Protein AF-X1DSS2-F1 (afdb_monomer_lite)

Secondary structure (DSSP, 8-state):
--SHHHHHHHHHHHHHHHTT--SSS---HHHHHHHTHHHHHHHHHT--TTT---HHHHHHHHHHHHHHHHHHHHHHHHHHHHHHHHHHH------HHHHHHHHHHHHH---

InterPro domains:
  IPR003812 Fido domain [PS51459] (1-63)
  IPR036597 Fido-like domain superfamily [G3DSA:1.10.3290.10] (1-85)
  IPR036597 Fido-like domain superfamily [SSF140931] (1-77)
  IPR040198 Fido domain-containing protein [PTHR13504] (2-71)

pLDDT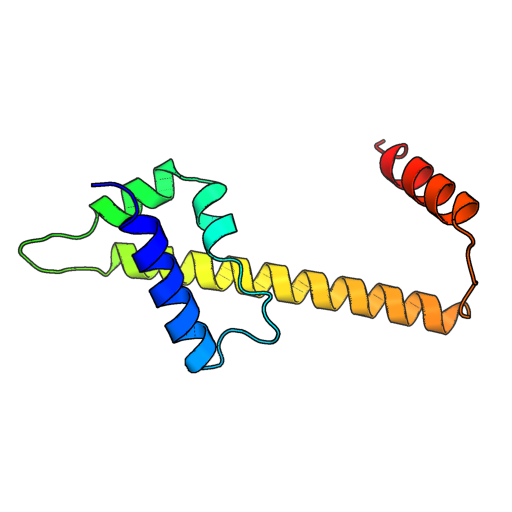: mean 77.94, std 16.07, range [39.72, 97.31]

Structure (mmCIF, N/CA/C/O backbone):
data_AF-X1DSS2-F1
#
_entry.id   AF-X1DSS2-F1
#
loop_
_atom_site.group_PDB
_atom_site.id
_atom_site.type_symbol
_atom_site.label_atom_id
_atom_site.label_alt_id
_atom_site.label_comp_id
_atom_site.label_asym_id
_atom_site.label_entity_id
_atom_site.label_seq_id
_atom_site.pdbx_PDB_ins_code
_atom_site.Cartn_x
_atom_site.Cartn_y
_atom_site.Cartn_z
_atom_site.occupancy
_atom_site.B_iso_or_equiv
_atom_site.auth_seq_id
_atom_site.auth_comp_id
_atom_site.auth_asym_id
_atom_site.auth_atom_id
_atom_site.pdbx_PDB_model_num
ATOM 1 N N . ILE A 1 1 ? 9.283 1.903 20.697 1.00 46.94 1 ILE A N 1
ATOM 2 C CA . ILE A 1 1 ? 8.761 0.725 19.966 1.00 46.94 1 ILE A CA 1
ATOM 3 C C . ILE A 1 1 ? 8.884 1.069 18.494 1.00 46.94 1 ILE A C 1
ATOM 5 O O . ILE A 1 1 ? 8.046 1.792 17.979 1.00 46.94 1 ILE A O 1
ATOM 9 N N . ASP A 1 2 ? 9.996 0.697 17.870 1.00 66.12 2 ASP A N 1
ATOM 10 C CA . ASP A 1 2 ? 10.290 1.065 16.484 1.00 66.12 2 ASP A CA 1
ATOM 11 C C . ASP A 1 2 ? 10.348 -0.207 15.626 1.00 66.12 2 ASP A C 1
ATOM 13 O O . ASP A 1 2 ? 10.913 -1.210 16.052 1.00 66.12 2 ASP A O 1
ATOM 17 N N . GLY A 1 3 ? 9.725 -0.188 14.444 1.00 82.94 3 GLY A N 1
ATOM 18 C CA . GLY A 1 3 ? 9.687 -1.324 13.510 1.00 82.94 3 GLY A CA 1
ATOM 19 C C . GLY A 1 3 ? 8.318 -1.953 13.234 1.00 82.94 3 GLY A 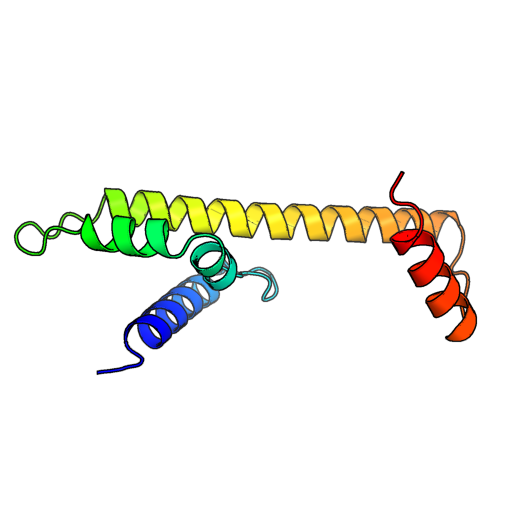C 1
ATOM 20 O O . GLY A 1 3 ? 8.181 -2.595 12.197 1.00 82.94 3 GLY A O 1
ATOM 21 N N . ASN A 1 4 ? 7.287 -1.711 14.052 1.00 89.50 4 ASN A N 1
ATOM 22 C CA . ASN A 1 4 ? 5.957 -2.317 13.853 1.00 89.50 4 ASN A CA 1
ATOM 23 C C . ASN A 1 4 ? 5.384 -2.048 12.454 1.00 89.50 4 ASN A C 1
ATOM 25 O O . ASN A 1 4 ? 4.898 -2.967 11.802 1.00 89.50 4 ASN A O 1
ATOM 29 N N . GLY A 1 5 ? 5.508 -0.811 11.960 1.00 88.31 5 GLY A N 1
ATOM 30 C CA . GLY A 1 5 ? 5.057 -0.456 10.612 1.00 88.31 5 GLY A CA 1
ATOM 31 C C . GLY A 1 5 ? 5.817 -1.203 9.512 1.00 88.31 5 GLY A C 1
ATOM 32 O O . GLY A 1 5 ? 5.202 -1.682 8.567 1.00 88.31 5 GLY A O 1
ATOM 33 N N . ARG A 1 6 ? 7.141 -1.372 9.656 1.00 88.38 6 ARG A N 1
ATOM 34 C CA . ARG A 1 6 ? 7.962 -2.137 8.700 1.00 88.38 6 ARG A CA 1
ATOM 35 C C . ARG A 1 6 ? 7.559 -3.612 8.688 1.00 88.38 6 ARG A C 1
ATOM 37 O O . ARG A 1 6 ? 7.367 -4.176 7.618 1.00 88.38 6 ARG A O 1
ATOM 44 N N . THR A 1 7 ? 7.373 -4.215 9.862 1.00 92.56 7 THR A N 1
ATOM 45 C CA . THR A 1 7 ? 6.946 -5.616 9.984 1.00 92.56 7 THR A CA 1
ATOM 46 C C . THR A 1 7 ? 5.550 -5.833 9.406 1.00 92.56 7 THR A C 1
ATOM 48 O O . THR A 1 7 ? 5.345 -6.788 8.662 1.00 92.56 7 THR A O 1
ATOM 51 N N . ALA A 1 8 ? 4.600 -4.940 9.698 1.00 90.94 8 ALA A N 1
ATOM 52 C CA . ALA A 1 8 ? 3.238 -5.033 9.178 1.00 90.94 8 ALA A CA 1
ATOM 53 C C . ALA A 1 8 ? 3.206 -4.957 7.644 1.00 90.94 8 ALA A C 1
ATOM 55 O O . ALA A 1 8 ? 2.552 -5.776 7.001 1.00 90.94 8 ALA A O 1
ATOM 56 N N . ARG A 1 9 ? 3.964 -4.028 7.049 1.00 89.31 9 ARG A N 1
ATOM 57 C CA . ARG A 1 9 ? 4.055 -3.898 5.588 1.00 89.31 9 ARG A CA 1
ATOM 58 C C . ARG A 1 9 ? 4.747 -5.092 4.941 1.00 89.31 9 ARG A C 1
ATOM 60 O O . ARG A 1 9 ? 4.219 -5.636 3.978 1.00 89.31 9 ARG A O 1
ATOM 67 N N . ALA A 1 10 ? 5.852 -5.567 5.516 1.00 89.50 10 ALA A N 1
ATOM 68 C CA . ALA A 1 10 ? 6.524 -6.774 5.039 1.00 89.50 10 ALA A CA 1
ATOM 69 C C . ALA A 1 10 ? 5.595 -8.001 5.070 1.00 89.50 10 ALA A C 1
ATOM 71 O O . ALA A 1 10 ? 5.569 -8.783 4.120 1.00 89.50 10 ALA A O 1
ATOM 72 N N . LEU A 1 11 ? 4.792 -8.149 6.130 1.00 91.94 11 LEU A N 1
ATOM 73 C CA . LEU A 1 11 ? 3.804 -9.220 6.243 1.00 91.94 11 LEU A CA 1
ATOM 74 C C . LEU A 1 11 ? 2.690 -9.090 5.194 1.00 91.94 11 LEU A C 1
ATOM 76 O O . LEU A 1 11 ? 2.346 -10.082 4.554 1.00 91.94 11 LEU A O 1
ATOM 80 N N . ALA A 1 12 ? 2.153 -7.886 4.984 1.00 89.81 12 ALA A N 1
ATOM 81 C CA . ALA A 1 12 ? 1.136 -7.638 3.962 1.00 89.81 12 ALA A CA 1
ATOM 82 C C . ALA A 1 12 ? 1.659 -7.985 2.557 1.00 89.81 12 ALA A C 1
ATOM 84 O O . ALA A 1 12 ? 1.009 -8.726 1.817 1.00 89.81 12 ALA A O 1
ATOM 85 N N . THR A 1 13 ? 2.872 -7.535 2.227 1.00 86.56 13 THR A N 1
ATOM 86 C CA . THR A 1 13 ? 3.555 -7.866 0.970 1.00 86.56 13 THR A CA 1
ATOM 87 C C . THR A 1 13 ? 3.762 -9.373 0.818 1.00 86.56 13 THR A C 1
ATOM 89 O O . THR A 1 13 ? 3.474 -9.925 -0.243 1.00 86.56 13 THR A O 1
ATOM 92 N N . LEU A 1 14 ? 4.189 -10.070 1.877 1.00 88.62 14 LEU A N 1
ATOM 93 C CA . LEU A 1 14 ? 4.348 -11.525 1.852 1.00 88.62 14 LEU A CA 1
ATOM 94 C C . LEU A 1 14 ? 3.020 -12.245 1.578 1.00 88.62 14 LEU A C 1
ATOM 96 O O . LEU A 1 14 ? 2.985 -13.177 0.778 1.00 88.62 14 LEU A O 1
ATOM 100 N N . ILE A 1 15 ? 1.924 -11.821 2.210 1.00 90.69 15 ILE A N 1
ATOM 101 C CA . ILE A 1 15 ? 0.598 -12.412 1.983 1.00 90.69 15 ILE A CA 1
ATOM 102 C C . ILE A 1 15 ? 0.172 -12.221 0.525 1.00 90.69 15 ILE A C 1
ATOM 104 O O . ILE A 1 15 ? -0.257 -13.182 -0.111 1.00 90.69 15 ILE A O 1
ATOM 108 N N . LEU A 1 16 ? 0.329 -11.017 -0.027 1.00 86.31 16 LEU A N 1
ATOM 109 C CA . LEU A 1 16 ? -0.003 -10.734 -1.425 1.00 86.31 16 LEU A CA 1
ATOM 110 C C . LEU A 1 16 ? 0.848 -11.558 -2.398 1.00 86.31 16 LEU A C 1
ATOM 112 O O . LEU A 1 16 ? 0.311 -12.141 -3.344 1.00 86.31 16 LEU A O 1
ATOM 116 N N . TYR A 1 17 ? 2.145 -11.691 -2.119 1.00 84.25 17 TYR A N 1
ATOM 117 C CA . TYR A 1 17 ? 3.044 -12.567 -2.865 1.00 84.25 17 TYR A CA 1
ATOM 118 C C . TYR A 1 17 ? 2.555 -14.022 -2.857 1.00 84.25 17 TYR A C 1
ATOM 120 O O . TYR A 1 17 ? 2.381 -14.627 -3.915 1.00 84.25 17 TYR A O 1
ATOM 128 N N . LEU A 1 18 ? 2.252 -14.572 -1.676 1.00 88.00 18 LEU A N 1
ATOM 129 C CA . LEU A 1 18 ? 1.762 -15.948 -1.526 1.00 88.00 18 LEU A CA 1
ATOM 130 C C . LEU A 1 18 ? 0.402 -16.179 -2.204 1.00 88.00 18 LEU A C 1
ATOM 132 O O . LEU A 1 18 ? 0.075 -17.311 -2.556 1.00 88.00 18 LEU A O 1
ATOM 136 N N . LYS A 1 19 ? -0.392 -15.121 -2.395 1.00 88.31 19 LYS A N 1
ATOM 137 C CA . LYS A 1 19 ? -1.677 -15.156 -3.106 1.00 88.31 19 LYS A CA 1
ATOM 138 C C . LYS A 1 19 ? -1.554 -14.912 -4.615 1.00 88.31 19 LYS A C 1
ATOM 140 O O . LYS A 1 19 ? -2.570 -14.929 -5.300 1.00 88.31 19 LYS A O 1
ATOM 145 N N . GLY A 1 20 ? -0.341 -14.720 -5.137 1.00 81.44 20 GLY A N 1
ATOM 146 C CA . GLY A 1 20 ? -0.087 -14.548 -6.570 1.00 81.44 20 GLY A CA 1
ATOM 147 C C . GLY A 1 20 ? -0.336 -13.135 -7.103 1.00 81.44 20 GLY A C 1
ATOM 148 O O . GLY A 1 20 ? -0.362 -12.953 -8.317 1.00 81.44 20 GLY A O 1
ATOM 149 N N . PHE A 1 21 ? -0.494 -12.136 -6.227 1.00 76.12 21 PHE A N 1
ATOM 150 C CA . PHE A 1 21 ? -0.655 -10.732 -6.631 1.00 76.12 21 PHE A CA 1
ATOM 151 C C . PHE A 1 21 ? 0.665 -10.090 -7.083 1.00 76.12 21 PHE A C 1
ATOM 153 O O . PHE A 1 21 ? 0.653 -9.056 -7.742 1.00 76.12 21 PHE A O 1
ATOM 160 N N . ASP A 1 22 ? 1.803 -10.708 -6.767 1.00 66.31 22 ASP A N 1
ATOM 161 C CA . ASP A 1 22 ? 3.120 -10.231 -7.177 1.00 66.31 22 ASP A CA 1
ATOM 162 C C . ASP A 1 22 ? 3.658 -11.037 -8.370 1.00 66.31 22 ASP A C 1
ATOM 164 O O . ASP A 1 22 ? 4.398 -12.019 -8.237 1.00 66.31 22 ASP A O 1
ATOM 168 N N . THR A 1 23 ? 3.291 -10.616 -9.580 1.00 55.69 23 THR A N 1
ATOM 169 C CA . THR A 1 23 ? 3.929 -11.116 -10.798 1.00 55.69 23 THR A CA 1
ATOM 170 C C . THR A 1 23 ? 5.346 -10.548 -10.903 1.00 55.69 23 THR A C 1
ATOM 172 O O . THR A 1 23 ? 5.543 -9.445 -11.404 1.00 55.69 23 THR A O 1
ATOM 175 N N . LYS A 1 24 ? 6.342 -11.353 -10.511 1.00 56.81 24 LYS A N 1
ATOM 176 C CA . LYS A 1 24 ? 7.790 -11.127 -10.721 1.00 56.81 24 LYS A CA 1
ATOM 177 C C . LYS A 1 24 ? 8.496 -10.106 -9.805 1.00 56.81 24 LYS A C 1
ATOM 179 O O . LYS A 1 24 ? 9.555 -9.622 -10.196 1.00 56.81 24 LYS A O 1
ATOM 184 N N . ARG A 1 25 ? 8.020 -9.872 -8.576 1.00 61.50 25 ARG A N 1
ATOM 185 C CA . ARG A 1 25 ? 8.682 -9.012 -7.564 1.00 61.50 25 ARG A CA 1
ATOM 186 C C . ARG A 1 25 ? 8.693 -7.525 -7.892 1.00 61.50 25 ARG A C 1
ATOM 188 O O . ARG A 1 25 ? 9.592 -6.806 -7.467 1.00 61.50 25 ARG A O 1
ATOM 195 N N . PHE A 1 26 ? 7.706 -7.068 -8.651 1.00 63.88 26 PHE A N 1
ATOM 196 C CA . PHE A 1 26 ? 7.565 -5.649 -8.980 1.00 63.88 26 PHE A CA 1
ATOM 197 C C . PHE A 1 26 ? 6.576 -4.926 -8.056 1.00 63.88 26 PHE A C 1
ATOM 199 O O . PHE A 1 26 ? 6.329 -3.735 -8.217 1.00 63.88 26 PHE A O 1
ATOM 206 N N . PHE A 1 27 ? 6.001 -5.632 -7.083 1.00 67.19 27 PHE A N 1
ATOM 207 C CA . PHE A 1 27 ? 5.046 -5.061 -6.148 1.00 67.19 27 PHE A CA 1
ATOM 208 C C . PHE A 1 27 ? 5.729 -4.122 -5.135 1.00 67.19 27 PHE A C 1
ATOM 210 O O . PHE A 1 27 ? 6.363 -4.573 -4.182 1.00 67.19 27 PHE A O 1
ATOM 217 N N . ALA A 1 28 ? 5.597 -2.809 -5.349 1.00 71.81 28 ALA A N 1
ATOM 218 C CA . ALA A 1 28 ? 6.281 -1.761 -4.587 1.00 71.81 28 ALA A CA 1
ATOM 219 C C . ALA A 1 28 ? 5.307 -0.880 -3.782 1.00 71.81 28 ALA A C 1
ATOM 221 O O . ALA A 1 28 ? 5.246 0.337 -3.940 1.00 71.81 28 ALA A O 1
ATOM 222 N N . LEU A 1 29 ? 4.525 -1.501 -2.898 1.00 82.69 29 LEU A N 1
ATOM 223 C CA . LEU A 1 29 ? 3.547 -0.785 -2.069 1.00 82.69 29 LEU A CA 1
ATOM 224 C C . LEU A 1 29 ? 4.211 0.188 -1.075 1.00 82.69 29 LEU A C 1
ATOM 226 O O . LEU A 1 29 ? 3.642 1.217 -0.726 1.00 82.69 29 LEU A O 1
ATOM 230 N N . ASP A 1 30 ? 5.434 -0.126 -0.638 1.00 85.44 30 ASP A N 1
ATOM 231 C CA . ASP A 1 30 ? 6.233 0.762 0.213 1.00 85.44 30 ASP A CA 1
ATOM 232 C C . ASP A 1 30 ? 6.595 2.081 -0.486 1.00 85.44 30 ASP A C 1
ATOM 234 O O . ASP A 1 30 ? 6.682 3.108 0.187 1.00 85.44 30 ASP A O 1
ATOM 238 N N . ASP A 1 31 ? 6.777 2.078 -1.810 1.00 84.31 31 ASP A N 1
ATOM 239 C CA . ASP A 1 31 ? 7.070 3.301 -2.564 1.00 84.31 31 ASP A CA 1
ATOM 240 C C . ASP A 1 31 ? 5.847 4.223 -2.565 1.00 84.31 31 ASP A C 1
ATOM 242 O O . ASP A 1 31 ? 5.973 5.395 -2.217 1.00 84.31 31 ASP A O 1
ATOM 246 N N . TYR A 1 32 ? 4.651 3.666 -2.790 1.00 88.69 32 TYR A N 1
ATOM 247 C CA . TYR A 1 32 ? 3.385 4.404 -2.695 1.00 88.69 32 TYR A CA 1
ATOM 248 C C . TYR A 1 32 ? 3.194 5.069 -1.320 1.00 88.69 32 TYR A C 1
ATOM 250 O O . TYR A 1 32 ? 2.827 6.238 -1.229 1.00 88.69 32 TYR A O 1
ATOM 258 N N . TYR A 1 33 ? 3.505 4.367 -0.226 1.00 89.12 33 TYR A N 1
ATOM 259 C CA . TYR A 1 33 ? 3.420 4.955 1.118 1.00 89.12 33 TYR A CA 1
ATOM 260 C C . TYR A 1 33 ? 4.487 6.018 1.397 1.00 89.12 33 TYR A C 1
ATOM 262 O O . TYR A 1 33 ? 4.299 6.875 2.260 1.00 89.12 33 TYR A O 1
ATOM 270 N N . ASN A 1 34 ? 5.641 5.933 0.734 1.00 88.75 34 ASN A N 1
ATOM 271 C CA . ASN A 1 34 ? 6.722 6.897 0.908 1.00 88.75 34 ASN A CA 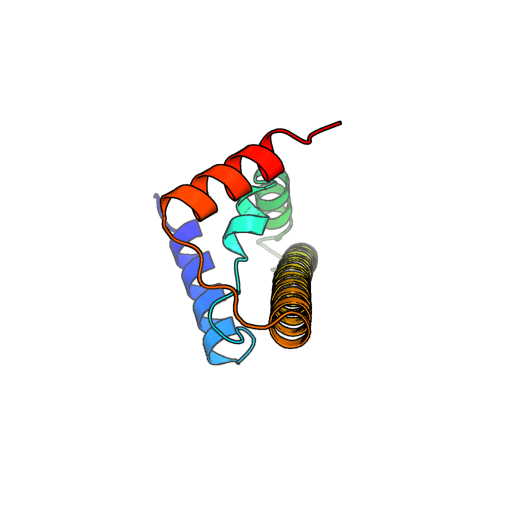1
ATOM 272 C C . ASN A 1 34 ? 6.502 8.183 0.108 1.00 88.75 34 ASN A C 1
ATOM 274 O O . ASN A 1 34 ? 7.001 9.219 0.547 1.00 88.75 34 ASN A O 1
ATOM 278 N N . GLU A 1 35 ? 5.779 8.125 -1.013 1.00 89.69 35 GLU A N 1
ATOM 279 C CA . GLU A 1 35 ? 5.422 9.303 -1.814 1.00 89.69 35 GLU A CA 1
ATOM 280 C C . GLU A 1 35 ? 4.563 10.296 -1.021 1.00 89.69 35 GLU A C 1
ATOM 282 O O . GLU A 1 35 ? 4.806 11.500 -1.090 1.00 89.69 35 GLU A O 1
ATOM 287 N N . ASP A 1 36 ? 3.622 9.797 -0.213 1.00 90.75 36 ASP A N 1
ATOM 288 C CA . ASP A 1 36 ? 2.787 10.618 0.668 1.00 90.75 36 ASP A CA 1
ATOM 289 C C . ASP A 1 36 ? 2.589 9.950 2.038 1.00 90.75 36 ASP A C 1
ATOM 291 O O . ASP A 1 36 ? 1.621 9.225 2.307 1.00 90.75 36 ASP A O 1
ATOM 295 N N . ARG A 1 37 ? 3.548 10.209 2.934 1.00 91.88 37 ARG A N 1
ATOM 296 C CA . ARG A 1 37 ? 3.525 9.674 4.301 1.00 91.88 37 ARG A CA 1
ATOM 297 C C . ARG A 1 37 ? 2.387 10.242 5.138 1.00 91.88 37 ARG A C 1
ATOM 299 O O . ARG A 1 37 ? 1.869 9.525 5.993 1.00 91.88 37 ARG A O 1
ATOM 306 N N . ASP A 1 38 ? 2.011 11.495 4.915 1.00 94.94 38 ASP A N 1
ATOM 307 C CA . ASP A 1 38 ? 0.966 12.147 5.701 1.00 94.94 38 ASP A CA 1
ATOM 308 C C . ASP A 1 38 ? -0.389 11.515 5.385 1.00 94.94 38 ASP A C 1
ATOM 310 O O . ASP A 1 38 ? -1.119 11.133 6.302 1.00 94.94 38 ASP A O 1
ATOM 314 N N . ARG A 1 39 ? -0.677 11.275 4.099 1.00 95.44 39 ARG A N 1
ATOM 315 C CA . ARG A 1 39 ? -1.870 10.541 3.664 1.00 95.44 39 ARG A CA 1
ATOM 316 C C . ARG A 1 39 ? -1.886 9.105 4.181 1.00 95.44 39 ARG A C 1
ATOM 318 O O . ARG A 1 39 ? -2.935 8.640 4.623 1.00 95.44 39 ARG A O 1
ATOM 325 N N . TYR A 1 40 ? -0.742 8.419 4.191 1.00 93.50 40 TYR A N 1
ATOM 326 C CA . TYR A 1 40 ? -0.622 7.081 4.780 1.00 93.50 40 TYR A CA 1
ATOM 327 C C . TYR A 1 40 ? -0.999 7.063 6.271 1.00 93.50 40 TYR A C 1
ATOM 329 O O . TYR A 1 40 ? -1.796 6.226 6.705 1.00 93.50 40 TYR A O 1
ATOM 337 N N . TYR A 1 41 ? -0.456 7.987 7.070 1.00 93.00 41 TYR A N 1
ATOM 338 C CA . TYR A 1 41 ? -0.777 8.056 8.497 1.00 93.00 41 TYR A CA 1
ATOM 339 C C . TYR A 1 41 ? -2.215 8.511 8.748 1.00 93.00 41 TYR A C 1
ATOM 341 O O . TYR A 1 41 ? -2.859 7.968 9.646 1.00 93.00 41 TYR A O 1
ATOM 349 N N . ALA A 1 42 ? -2.736 9.438 7.942 1.00 95.62 42 ALA A N 1
ATOM 350 C CA . ALA A 1 42 ? -4.136 9.839 8.000 1.00 95.62 42 ALA A CA 1
ATOM 351 C C . ALA A 1 42 ? -5.060 8.641 7.736 1.00 95.62 42 ALA A C 1
ATOM 353 O O . ALA A 1 42 ? -5.970 8.398 8.523 1.00 95.62 42 ALA A O 1
ATOM 354 N N . ALA A 1 43 ?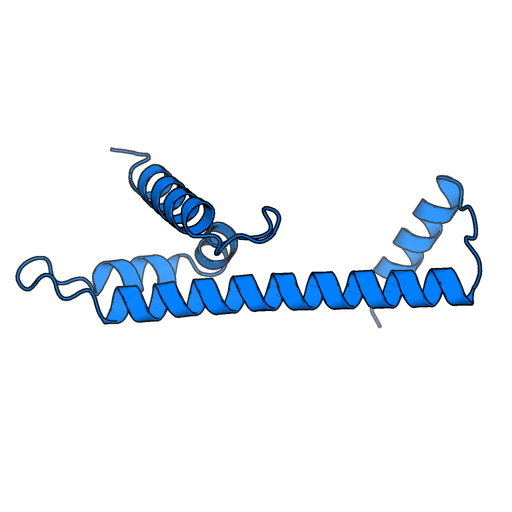 -4.775 7.835 6.707 1.00 95.19 43 ALA A N 1
ATOM 355 C CA . ALA A 1 43 ? -5.528 6.622 6.399 1.00 95.19 43 ALA A CA 1
ATOM 356 C C . ALA A 1 43 ? -5.478 5.599 7.546 1.00 95.19 43 ALA A C 1
ATOM 358 O O . ALA A 1 43 ? -6.505 5.031 7.904 1.00 95.19 43 ALA A O 1
ATOM 359 N N . LEU A 1 44 ? -4.322 5.388 8.183 1.00 92.62 44 LEU A N 1
ATOM 360 C CA . LEU A 1 44 ? -4.225 4.510 9.359 1.00 92.62 44 LEU A CA 1
ATOM 361 C C . LEU A 1 44 ? -5.068 5.001 10.544 1.00 92.62 44 LEU A C 1
ATOM 363 O O . LEU A 1 44 ? -5.621 4.189 11.283 1.00 92.62 44 LEU A O 1
ATOM 367 N N . GLN A 1 45 ? -5.165 6.318 10.732 1.00 94.31 45 GLN A N 1
ATOM 368 C CA . GLN A 1 45 ? -5.950 6.925 11.809 1.00 94.31 45 GLN A CA 1
ATOM 369 C C . GLN A 1 45 ? -7.464 6.849 11.576 1.00 94.31 45 GLN A C 1
ATOM 371 O O . GLN A 1 45 ? -8.220 7.077 12.517 1.00 94.31 45 GLN A O 1
ATOM 376 N N . THR A 1 46 ? -7.911 6.490 10.368 1.00 95.62 46 THR A N 1
ATOM 377 C CA . THR A 1 46 ? -9.338 6.258 10.083 1.00 95.62 46 THR A CA 1
ATOM 378 C C . THR A 1 46 ? -9.890 5.004 10.761 1.00 95.62 46 THR A C 1
ATOM 380 O O . THR A 1 46 ? -11.103 4.882 10.910 1.00 95.62 46 THR A O 1
ATOM 383 N N . VAL A 1 47 ? -9.021 4.079 11.188 1.00 94.31 47 VAL A N 1
ATOM 384 C CA . VAL A 1 47 ? -9.442 2.827 11.824 1.00 94.31 47 VAL A CA 1
ATOM 385 C C . VAL A 1 47 ? -9.952 3.098 13.236 1.00 94.31 47 VAL A C 1
ATOM 387 O O . VAL A 1 47 ? -9.182 3.416 14.148 1.00 94.31 47 VAL A O 1
ATOM 390 N N . ASP A 1 48 ? -11.251 2.904 13.439 1.00 90.62 48 ASP A N 1
ATOM 391 C CA . ASP A 1 48 ? -11.864 2.996 14.758 1.00 90.62 48 ASP A CA 1
ATOM 392 C C . ASP A 1 48 ? -11.551 1.732 15.573 1.00 90.62 48 ASP A C 1
ATOM 394 O O . ASP A 1 48 ? -11.967 0.623 15.250 1.00 90.62 48 ASP A O 1
ATOM 398 N N . GLN A 1 49 ? -10.822 1.900 16.675 1.00 89.31 49 GLN A N 1
ATOM 399 C CA . GLN A 1 49 ? -10.398 0.800 17.548 1.00 89.31 49 GLN A CA 1
ATOM 400 C C . GLN A 1 49 ? -11.550 0.149 18.335 1.00 89.31 49 GLN A C 1
ATOM 402 O O . GLN A 1 49 ? -11.373 -0.940 18.876 1.00 89.31 49 GLN A O 1
ATOM 407 N N . LYS A 1 50 ? -12.715 0.801 18.444 1.00 93.12 50 LYS A N 1
ATOM 408 C CA . LYS A 1 50 ? -13.889 0.265 19.152 1.00 93.12 50 LYS A CA 1
ATOM 409 C C . LYS A 1 50 ? -14.791 -0.538 18.228 1.00 93.12 50 LYS A C 1
ATOM 411 O O . LYS A 1 50 ? -15.275 -1.594 18.624 1.00 93.12 50 LYS A O 1
ATOM 416 N N . THR A 1 51 ? -15.045 -0.017 17.031 1.00 93.69 51 THR A N 1
ATOM 417 C CA . THR A 1 51 ? -15.917 -0.668 16.041 1.00 93.69 51 THR A CA 1
ATOM 418 C C . THR A 1 51 ? -15.150 -1.615 15.122 1.00 93.69 51 THR A C 1
ATOM 420 O O . THR A 1 51 ? -15.759 -2.504 14.534 1.00 93.69 51 THR A O 1
ATOM 423 N N . LEU A 1 52 ? -13.821 -1.464 15.046 1.00 92.56 52 LEU A N 1
ATOM 424 C CA . LEU A 1 52 ? -12.928 -2.163 14.119 1.00 92.56 52 LEU A CA 1
ATOM 425 C C . LEU A 1 52 ? -13.294 -1.932 12.648 1.00 92.56 52 LEU A C 1
ATOM 427 O O . LEU A 1 52 ? -12.973 -2.754 11.787 1.00 92.56 52 LEU A O 1
ATOM 431 N N . ASP A 1 53 ? -13.948 -0.806 12.353 1.00 95.00 53 ASP A N 1
ATOM 432 C CA . ASP A 1 53 ? -14.188 -0.398 10.978 1.00 95.00 53 ASP A CA 1
ATOM 433 C C . ASP A 1 53 ? -12.852 -0.039 10.317 1.00 95.00 53 ASP A C 1
ATOM 435 O O . ASP A 1 53 ? -12.111 0.836 10.767 1.00 95.00 53 ASP A O 1
ATOM 439 N N . THR A 1 54 ? -12.534 -0.769 9.252 1.00 95.75 54 THR A N 1
ATOM 440 C CA . THR A 1 54 ? -11.301 -0.628 8.471 1.00 95.75 54 THR A CA 1
ATOM 441 C C . THR A 1 54 ? -11.587 -0.206 7.036 1.00 95.75 54 THR A C 1
ATOM 443 O O . THR A 1 54 ? -10.675 -0.220 6.215 1.00 95.75 54 THR A O 1
ATOM 446 N N . THR A 1 55 ? -12.826 0.179 6.716 1.00 96.25 55 THR A N 1
ATOM 447 C CA . THR A 1 55 ? -13.276 0.448 5.343 1.00 96.25 55 THR A CA 1
ATOM 448 C C . THR A 1 55 ? -12.392 1.485 4.655 1.00 96.25 55 THR A C 1
ATOM 450 O O . THR A 1 55 ? -11.804 1.192 3.619 1.00 96.25 55 THR A O 1
ATOM 453 N N . GLN A 1 56 ? -12.198 2.651 5.275 1.00 96.69 56 GLN A N 1
ATOM 454 C CA . GLN A 1 56 ? -11.385 3.733 4.702 1.00 96.69 56 GLN A CA 1
ATOM 455 C C . GLN A 1 56 ? -9.905 3.347 4.567 1.00 96.69 56 GLN A C 1
ATOM 457 O O . GLN A 1 56 ? -9.250 3.669 3.574 1.00 96.69 56 GLN A O 1
ATOM 462 N N . TRP A 1 57 ? -9.375 2.601 5.540 1.00 95.75 57 TRP A N 1
ATOM 463 C CA . TRP A 1 57 ? -8.028 2.043 5.450 1.00 95.75 57 TRP A CA 1
ATOM 464 C C . TRP A 1 57 ? -7.893 1.073 4.268 1.00 95.75 57 TRP A C 1
ATOM 466 O O . TRP A 1 57 ? -6.914 1.140 3.525 1.00 95.75 57 TRP A O 1
ATOM 476 N N . LEU A 1 58 ? -8.871 0.186 4.070 1.00 95.75 58 LEU A N 1
ATOM 477 C CA . LEU A 1 58 ? -8.874 -0.781 2.974 1.00 95.75 58 LEU A CA 1
ATOM 478 C C . LEU A 1 58 ? -9.054 -0.111 1.610 1.00 95.75 58 LEU A C 1
ATOM 480 O O . LEU A 1 58 ? -8.424 -0.546 0.651 1.00 95.75 58 LEU A O 1
ATOM 484 N N . GLU A 1 59 ? -9.853 0.950 1.513 1.00 97.31 59 GLU A N 1
ATOM 485 C CA . GLU A 1 59 ? -9.969 1.762 0.296 1.00 97.31 59 GLU A CA 1
ATOM 486 C C . GLU A 1 59 ? -8.613 2.364 -0.088 1.00 97.31 59 GLU A C 1
ATOM 488 O O . GLU A 1 59 ? -8.139 2.151 -1.206 1.00 97.31 59 GLU A O 1
ATOM 493 N N . TYR 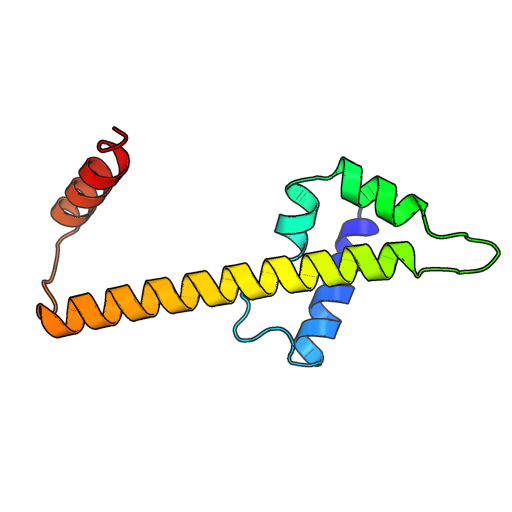A 1 60 ? -7.939 3.022 0.862 1.00 95.88 60 TYR A N 1
ATOM 494 C CA . TYR A 1 60 ? -6.598 3.575 0.652 1.00 95.88 60 TYR A CA 1
ATOM 495 C C . TYR A 1 60 ? -5.565 2.494 0.292 1.00 95.88 60 TYR A C 1
ATOM 497 O O . TYR A 1 60 ? -4.740 2.677 -0.606 1.00 95.88 60 TYR A O 1
ATOM 505 N N . PHE A 1 61 ? -5.610 1.345 0.971 1.00 93.38 61 PHE A N 1
ATOM 506 C CA . PHE A 1 61 ? -4.727 0.216 0.689 1.00 93.38 61 PHE A CA 1
ATOM 507 C C . PHE A 1 61 ? -4.932 -0.320 -0.734 1.00 93.38 61 PHE A C 1
ATOM 509 O O . PHE A 1 61 ? -3.964 -0.517 -1.468 1.00 93.38 61 PHE A O 1
ATOM 516 N N . CYS A 1 62 ? -6.185 -0.533 -1.143 1.00 93.06 62 CYS A N 1
ATOM 517 C CA . CYS A 1 62 ? -6.535 -1.017 -2.477 1.00 93.06 62 CYS A CA 1
ATOM 518 C C . CYS A 1 62 ? -6.160 -0.018 -3.578 1.00 93.06 62 CYS A C 1
ATOM 520 O O . CYS A 1 62 ? -5.732 -0.439 -4.653 1.00 93.06 62 CYS A O 1
ATOM 522 N N . GLU A 1 63 ? -6.263 1.287 -3.317 1.00 94.12 63 GLU A N 1
ATOM 523 C CA . GLU A 1 63 ? -5.748 2.322 -4.217 1.00 94.12 63 GLU A CA 1
ATOM 524 C C . GLU A 1 63 ? -4.236 2.178 -4.412 1.00 94.12 63 GLU A C 1
ATOM 526 O O . GLU A 1 63 ? -3.773 2.108 -5.550 1.00 94.12 63 GLU A O 1
ATOM 531 N N . GLY A 1 64 ? -3.475 2.037 -3.321 1.00 90.81 64 GLY A N 1
ATOM 532 C CA . GLY A 1 64 ? -2.032 1.804 -3.392 1.00 90.81 64 GLY A CA 1
ATOM 533 C C . GLY A 1 64 ? -1.680 0.560 -4.204 1.00 90.81 64 GLY A C 1
ATOM 534 O O . GLY A 1 64 ? -0.815 0.609 -5.077 1.00 90.81 64 GLY A O 1
ATOM 535 N N . VAL A 1 65 ? -2.408 -0.542 -3.989 1.00 88.06 65 VAL A N 1
ATOM 536 C CA . VAL A 1 65 ? -2.254 -1.780 -4.773 1.00 88.06 65 VAL A CA 1
ATOM 537 C C . VAL A 1 65 ? -2.483 -1.505 -6.262 1.00 88.06 65 VAL A C 1
ATOM 539 O O . VAL A 1 65 ? -1.676 -1.925 -7.093 1.00 88.06 65 VAL A O 1
ATOM 542 N N . ALA A 1 66 ? -3.557 -0.793 -6.611 1.00 89.50 66 ALA A N 1
ATOM 543 C CA . ALA A 1 66 ? -3.902 -0.485 -7.995 1.00 89.50 66 ALA A CA 1
ATOM 544 C C . ALA A 1 66 ? -2.857 0.418 -8.670 1.00 89.50 66 ALA A C 1
ATOM 546 O O . ALA A 1 66 ? -2.459 0.152 -9.806 1.00 89.50 66 ALA A O 1
ATOM 547 N N . VAL A 1 67 ? -2.377 1.453 -7.973 1.00 89.44 67 VAL A N 1
ATOM 548 C CA . VAL A 1 67 ? -1.317 2.349 -8.461 1.00 89.44 67 VAL A CA 1
ATOM 549 C C . VAL A 1 67 ? -0.031 1.567 -8.709 1.00 89.44 67 VAL A C 1
ATOM 551 O O . VAL A 1 67 ? 0.520 1.634 -9.811 1.00 89.44 67 VAL A O 1
ATOM 554 N N . SER A 1 68 ? 0.409 0.758 -7.739 1.00 84.38 68 SER A N 1
ATOM 555 C CA . SER A 1 68 ? 1.596 -0.083 -7.902 1.00 84.38 68 SER A CA 1
ATOM 556 C C . SER A 1 68 ? 1.444 -1.032 -9.092 1.00 84.38 68 SER A C 1
ATOM 558 O O . SER A 1 68 ? 2.339 -1.106 -9.928 1.00 84.38 68 SER A O 1
ATOM 560 N N . MET A 1 69 ? 0.304 -1.714 -9.240 1.00 82.56 69 MET A N 1
ATOM 561 C CA . MET A 1 69 ? 0.074 -2.628 -10.367 1.00 82.56 69 MET A CA 1
ATOM 562 C C . MET A 1 69 ? 0.089 -1.929 -11.730 1.00 82.56 69 MET A C 1
ATOM 564 O O . MET A 1 69 ? 0.643 -2.474 -12.688 1.00 82.56 69 MET A O 1
ATOM 568 N N . ASN A 1 70 ? -0.487 -0.729 -11.830 1.00 85.88 70 ASN A N 1
ATOM 569 C CA . ASN A 1 70 ? -0.467 0.045 -13.070 1.00 85.88 70 ASN A CA 1
ATOM 570 C C . ASN A 1 70 ? 0.951 0.504 -13.430 1.00 85.88 70 ASN A C 1
ATOM 572 O O . ASN A 1 70 ? 1.362 0.325 -14.571 1.00 85.88 70 ASN A O 1
ATOM 576 N N . SER A 1 71 ? 1.735 0.971 -12.455 1.00 82.69 71 SER A N 1
ATOM 577 C CA . SER A 1 71 ? 3.142 1.339 -12.671 1.00 82.69 71 SER A CA 1
ATOM 578 C C . SER A 1 71 ? 3.968 0.163 -13.216 1.00 82.69 71 SER A C 1
ATOM 580 O O . SER A 1 71 ? 4.703 0.293 -14.197 1.00 82.69 71 SER A O 1
ATOM 582 N N . VAL A 1 72 ? 3.775 -1.036 -12.655 1.00 80.81 72 VAL A N 1
ATOM 583 C CA . VAL A 1 72 ? 4.424 -2.261 -13.152 1.00 80.81 72 VAL A CA 1
ATOM 584 C C . VAL A 1 72 ? 3.992 -2.598 -14.576 1.00 80.81 72 VAL A C 1
ATOM 586 O O . VAL A 1 72 ? 4.824 -2.952 -15.415 1.00 80.81 72 VAL A O 1
ATOM 589 N N . LYS A 1 73 ? 2.692 -2.504 -14.864 1.00 82.56 73 LYS A N 1
ATOM 590 C CA . LYS A 1 73 ? 2.154 -2.742 -16.205 1.00 82.56 73 LYS A CA 1
ATOM 591 C C . LYS A 1 73 ? 2.782 -1.787 -17.221 1.00 82.56 73 LYS A C 1
ATOM 593 O O . LYS A 1 73 ? 3.228 -2.250 -18.272 1.00 82.56 73 LYS A O 1
ATOM 598 N N . ASP A 1 74 ? 2.841 -0.499 -16.909 1.00 84.88 74 ASP A N 1
ATOM 599 C CA . ASP A 1 74 ? 3.375 0.525 -17.806 1.00 84.88 74 ASP A CA 1
ATOM 600 C C . ASP A 1 74 ? 4.874 0.309 -18.053 1.00 84.88 74 ASP A C 1
ATOM 602 O O . ASP A 1 74 ? 5.302 0.265 -19.207 1.00 84.88 74 ASP A O 1
ATOM 606 N N . MET A 1 75 ? 5.648 -0.008 -17.008 1.00 80.44 75 MET A N 1
ATOM 607 C CA . MET A 1 75 ? 7.060 -0.393 -17.134 1.00 80.44 75 MET A CA 1
ATOM 608 C C . MET A 1 75 ? 7.258 -1.609 -18.058 1.00 80.44 75 MET A C 1
ATOM 610 O O . MET A 1 75 ? 8.159 -1.628 -18.900 1.00 80.44 75 MET A O 1
ATOM 614 N N . ILE A 1 76 ? 6.419 -2.645 -17.934 1.00 79.12 76 ILE A N 1
ATOM 615 C CA . ILE A 1 76 ? 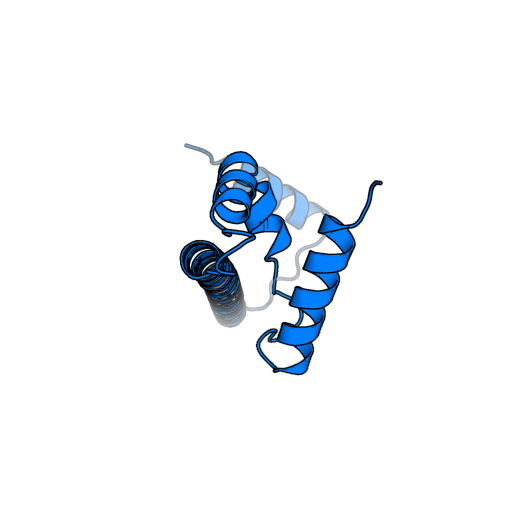6.489 -3.835 -18.799 1.00 79.12 76 ILE A CA 1
ATOM 616 C C . ILE A 1 76 ? 6.163 -3.479 -20.254 1.00 79.12 76 ILE A C 1
ATOM 618 O O . ILE A 1 76 ? 6.810 -4.000 -21.173 1.00 79.12 76 ILE A O 1
ATOM 622 N N . LEU A 1 77 ? 5.164 -2.624 -20.479 1.00 79.50 77 LEU A N 1
ATOM 623 C CA . LEU A 1 77 ? 4.778 -2.170 -21.813 1.00 79.50 77 LEU A CA 1
ATOM 624 C C . LEU A 1 77 ? 5.902 -1.361 -22.466 1.00 79.50 77 LEU A C 1
ATOM 626 O O . LEU A 1 77 ? 6.265 -1.662 -23.606 1.00 79.50 77 LEU A O 1
ATOM 630 N N . GLU A 1 78 ? 6.509 -0.423 -21.741 1.00 77.06 78 GLU A N 1
ATOM 631 C CA . GLU A 1 78 ? 7.663 0.352 -22.209 1.00 77.06 78 GLU A CA 1
ATOM 632 C C . GLU A 1 78 ? 8.842 -0.552 -22.582 1.00 77.06 78 GLU A C 1
ATOM 634 O O . GLU A 1 78 ? 9.338 -0.489 -23.707 1.00 77.06 78 GLU A O 1
ATOM 639 N N . LEU A 1 79 ? 9.236 -1.479 -21.699 1.00 73.69 79 LEU A N 1
ATOM 640 C CA . LEU A 1 79 ? 10.316 -2.436 -21.975 1.00 73.69 79 LEU A CA 1
ATOM 641 C C . LEU A 1 79 ? 10.021 -3.320 -23.198 1.00 73.69 79 LEU A C 1
ATOM 643 O O . LEU A 1 79 ? 10.929 -3.681 -23.954 1.00 73.69 79 LEU A O 1
ATOM 647 N N . SER A 1 80 ? 8.754 -3.684 -23.403 1.00 73.06 80 SER A N 1
ATOM 648 C CA . SER A 1 80 ? 8.319 -4.489 -24.548 1.00 73.06 80 SER A CA 1
ATOM 649 C C . SER A 1 80 ? 8.359 -3.699 -25.857 1.00 73.06 80 SER A C 1
ATOM 651 O O . SER A 1 80 ? 8.763 -4.247 -26.888 1.00 73.06 80 SER A O 1
ATOM 653 N N . LEU A 1 81 ? 7.974 -2.420 -25.830 1.00 68.62 81 LEU A N 1
ATOM 654 C CA . LEU A 1 81 ? 8.098 -1.500 -26.962 1.00 68.62 81 LEU A CA 1
ATOM 655 C C . LEU A 1 81 ? 9.569 -1.282 -27.318 1.00 68.62 81 LEU A C 1
ATOM 657 O O . LEU A 1 81 ? 9.941 -1.457 -28.478 1.00 68.62 81 LEU A O 1
ATOM 661 N N . ASP A 1 82 ? 10.416 -1.025 -26.324 1.00 66.94 82 ASP A N 1
ATOM 662 C CA . ASP A 1 82 ? 11.864 -0.895 -26.488 1.00 66.94 82 ASP A CA 1
ATOM 663 C C . ASP A 1 82 ? 12.485 -2.147 -27.110 1.00 66.94 82 ASP A C 1
ATOM 665 O O . ASP A 1 82 ? 13.302 -2.058 -28.030 1.00 66.94 82 ASP A O 1
ATOM 669 N N . ARG A 1 83 ? 12.076 -3.340 -26.656 1.00 60.91 83 ARG A N 1
ATOM 670 C CA . ARG A 1 83 ? 12.524 -4.606 -27.248 1.00 60.91 83 ARG A CA 1
ATOM 671 C C . ARG A 1 83 ? 12.061 -4.742 -28.698 1.00 60.91 83 ARG A C 1
ATOM 673 O O . ARG A 1 83 ? 12.874 -5.105 -29.539 1.00 60.91 83 ARG A O 1
ATOM 680 N N . ARG A 1 84 ? 10.804 -4.417 -29.022 1.00 61.31 84 ARG A N 1
ATOM 681 C CA . ARG A 1 84 ? 10.300 -4.450 -30.411 1.00 61.31 84 ARG A CA 1
ATOM 682 C C . ARG A 1 84 ? 11.024 -3.451 -31.316 1.00 61.31 84 ARG A C 1
ATOM 684 O O . ARG A 1 84 ? 11.285 -3.765 -32.475 1.00 61.31 84 ARG A O 1
ATOM 691 N N . LEU A 1 85 ? 11.352 -2.264 -30.808 1.00 59.66 85 LEU A N 1
ATOM 692 C CA . LEU A 1 85 ? 12.140 -1.264 -31.532 1.00 59.66 85 LEU A CA 1
ATOM 693 C C . LEU A 1 85 ? 13.584 -1.740 -31.756 1.00 59.66 85 LEU A C 1
ATOM 695 O O . LEU A 1 85 ? 14.123 -1.525 -32.842 1.00 59.66 85 LEU A O 1
ATOM 699 N N . LYS A 1 86 ? 14.183 -2.432 -30.777 1.00 57.41 86 LYS A N 1
ATOM 700 C CA . LYS A 1 86 ? 15.499 -3.083 -30.905 1.00 57.41 86 LYS A CA 1
ATOM 701 C C . LYS A 1 86 ? 15.482 -4.255 -31.895 1.00 57.41 86 LYS A C 1
ATOM 703 O O . LYS A 1 86 ? 16.381 -4.332 -32.723 1.00 57.41 86 LYS A O 1
ATOM 708 N N . ASP A 1 87 ? 14.448 -5.098 -31.890 1.00 60.12 87 ASP A N 1
ATOM 709 C CA . ASP A 1 87 ? 14.289 -6.196 -32.862 1.00 60.12 87 ASP A CA 1
ATOM 710 C C . ASP A 1 87 ? 14.089 -5.674 -34.292 1.00 60.12 87 ASP A C 1
ATOM 712 O O . ASP A 1 87 ? 14.676 -6.204 -35.232 1.00 60.12 87 ASP A O 1
ATOM 716 N N . LYS A 1 88 ? 13.325 -4.587 -34.480 1.00 56.31 88 LYS A N 1
ATOM 717 C CA . LYS A 1 88 ? 13.146 -3.960 -35.804 1.00 56.31 88 LYS A CA 1
ATOM 718 C C . LYS A 1 88 ? 14.389 -3.231 -36.327 1.00 56.31 88 LYS A C 1
ATOM 720 O O . LYS A 1 88 ? 14.462 -2.976 -37.525 1.00 56.31 88 LYS A O 1
ATOM 725 N N . ARG A 1 89 ? 15.342 -2.862 -35.463 1.00 52.84 89 ARG A N 1
ATOM 726 C CA . ARG A 1 89 ? 16.580 -2.152 -35.844 1.00 52.84 89 ARG A CA 1
ATOM 727 C C . ARG A 1 89 ? 17.831 -3.035 -35.832 1.00 52.84 89 ARG A C 1
ATOM 729 O O . ARG A 1 89 ? 18.901 -2.551 -36.189 1.00 52.84 89 ARG A O 1
ATOM 736 N N . GLY A 1 90 ? 17.698 -4.315 -35.480 1.00 47.50 90 GLY A N 1
ATOM 737 C CA . GLY A 1 90 ? 18.837 -5.184 -35.204 1.00 47.50 90 GLY A CA 1
ATOM 738 C C . GLY A 1 90 ? 19.518 -4.800 -33.887 1.00 47.50 90 GLY A C 1
ATOM 739 O O . GLY A 1 90 ? 19.549 -3.639 -33.476 1.00 47.50 90 GLY A O 1
ATOM 740 N N . GLN A 1 91 ? 20.064 -5.791 -33.189 1.00 45.38 91 GLN A N 1
ATOM 741 C CA . GLN A 1 91 ? 20.782 -5.580 -31.938 1.00 45.38 91 GLN A CA 1
ATOM 742 C C . GLN A 1 91 ? 22.089 -4.818 -32.218 1.00 45.38 91 GLN A C 1
ATOM 744 O O . GLN A 1 91 ? 23.111 -5.410 -32.554 1.00 45.38 91 GLN A O 1
ATOM 749 N N . ILE A 1 92 ? 22.065 -3.488 -32.109 1.00 56.75 92 ILE A N 1
ATOM 750 C CA . ILE A 1 92 ? 23.284 -2.677 -32.174 1.00 56.75 92 ILE A CA 1
ATOM 751 C C . ILE A 1 92 ? 24.013 -2.866 -30.843 1.00 56.75 92 ILE A C 1
ATOM 753 O O . ILE A 1 92 ? 23.571 -2.372 -29.805 1.00 56.75 92 ILE A O 1
ATOM 757 N N . PHE A 1 93 ? 25.114 -3.614 -30.862 1.00 48.78 93 PHE A N 1
ATOM 758 C CA . PHE A 1 93 ? 26.000 -3.732 -29.710 1.00 48.78 93 PHE A CA 1
ATOM 759 C C . PHE A 1 93 ? 26.666 -2.382 -29.454 1.00 48.78 93 PHE A C 1
ATOM 761 O O . PHE A 1 93 ? 27.440 -1.890 -30.274 1.00 48.78 93 PHE A O 1
ATOM 768 N N . LEU A 1 94 ? 26.341 -1.779 -28.312 1.00 56.88 94 LEU A N 1
ATOM 769 C CA . LEU A 1 94 ? 26.921 -0.520 -27.868 1.00 56.88 94 LEU A CA 1
ATOM 770 C C . LEU A 1 94 ? 27.924 -0.792 -26.752 1.00 56.88 94 LEU A C 1
ATOM 772 O O . LEU A 1 94 ? 27.620 -1.497 -25.792 1.00 56.88 94 LEU A O 1
ATOM 776 N N . ASN A 1 95 ? 29.116 -0.217 -26.872 1.00 55.59 95 ASN A N 1
ATOM 777 C CA . ASN A 1 95 ? 30.130 -0.281 -25.825 1.00 55.59 95 ASN A CA 1
ATOM 778 C C . ASN A 1 95 ? 29.830 0.712 -24.685 1.00 55.59 95 ASN A C 1
ATOM 780 O O . ASN A 1 95 ? 28.987 1.607 -24.807 1.00 55.59 95 ASN A O 1
ATOM 784 N N . GLU A 1 96 ? 30.544 0.582 -23.565 1.00 49.97 96 GLU A N 1
ATOM 785 C CA . GLU A 1 96 ? 30.317 1.401 -22.363 1.00 49.97 96 GLU A CA 1
ATOM 786 C C . GLU A 1 96 ? 30.382 2.913 -22.632 1.00 49.97 96 GLU A C 1
ATOM 788 O O . GLU A 1 96 ? 29.629 3.695 -22.044 1.00 49.97 96 GLU A O 1
ATOM 793 N N . LYS A 1 97 ? 31.243 3.333 -23.567 1.00 55.94 97 LYS A N 1
ATOM 794 C CA . LYS A 1 97 ? 31.389 4.738 -23.962 1.00 55.94 97 LYS A CA 1
ATOM 795 C C . LYS A 1 97 ? 30.145 5.241 -24.699 1.00 55.94 97 LYS A C 1
ATOM 797 O O . LYS A 1 97 ? 29.667 6.335 -24.408 1.00 55.94 97 LYS A O 1
ATOM 802 N N . GLN A 1 98 ? 29.587 4.439 -25.601 1.00 57.44 98 GLN A N 1
ATOM 803 C CA . GLN A 1 98 ? 28.370 4.771 -26.345 1.00 57.44 98 GLN A CA 1
ATOM 804 C C . GLN A 1 98 ? 27.132 4.807 -25.436 1.00 57.44 98 GLN A C 1
ATOM 806 O O . GLN A 1 98 ? 26.300 5.702 -25.571 1.00 57.44 98 GLN A O 1
ATOM 811 N N . ILE A 1 99 ? 27.047 3.908 -24.450 1.00 67.31 99 ILE A N 1
ATOM 812 C CA . ILE A 1 99 ? 25.969 3.911 -23.447 1.00 67.31 99 ILE A CA 1
ATOM 813 C C . ILE A 1 99 ? 26.018 5.180 -22.585 1.00 67.31 99 ILE A C 1
ATOM 815 O O . ILE A 1 99 ? 24.975 5.780 -22.318 1.00 67.31 99 ILE A O 1
ATOM 819 N N . ARG A 1 100 ? 27.211 5.633 -22.172 1.00 61.78 100 ARG A N 1
ATOM 820 C CA . ARG A 1 100 ? 27.359 6.898 -21.428 1.00 61.78 100 ARG A CA 1
ATOM 821 C C . ARG A 1 100 ? 26.912 8.111 -22.240 1.00 61.78 100 ARG A C 1
ATOM 823 O O . ARG A 1 100 ? 26.249 8.981 -21.686 1.00 61.78 100 ARG A O 1
ATOM 830 N N . ILE A 1 101 ? 27.237 8.153 -23.532 1.00 68.94 101 ILE A N 1
ATOM 831 C CA . ILE A 1 101 ? 26.834 9.250 -24.423 1.00 68.94 101 ILE A CA 1
ATOM 832 C C . ILE A 1 101 ? 25.312 9.277 -24.595 1.00 68.94 101 ILE A C 1
ATOM 834 O O . ILE A 1 101 ? 24.713 10.339 -24.469 1.00 68.94 101 ILE A O 1
ATOM 838 N N . LEU A 1 102 ? 24.673 8.122 -24.809 1.00 66.81 102 LEU A N 1
ATOM 839 C CA . LEU A 1 102 ? 23.213 8.053 -24.918 1.00 66.81 102 LEU A CA 1
ATOM 840 C C . LEU A 1 102 ? 22.517 8.503 -23.636 1.00 66.81 102 LEU A C 1
ATOM 842 O O . LEU A 1 102 ? 21.587 9.301 -23.707 1.00 66.81 102 LEU A O 1
ATOM 846 N N . LYS A 1 103 ? 23.004 8.060 -22.471 1.00 62.56 103 LYS A N 1
ATOM 847 C CA . LYS A 1 103 ? 22.486 8.535 -21.183 1.00 62.56 103 LYS A CA 1
ATOM 848 C C . LYS A 1 103 ? 22.638 10.049 -21.052 1.00 62.56 103 LYS A C 1
ATOM 850 O O . LYS A 1 103 ? 21.697 10.708 -20.648 1.00 62.56 103 LYS A O 1
ATOM 855 N N . TYR A 1 104 ? 23.781 10.613 -21.436 1.00 71.12 104 TYR A N 1
ATOM 856 C CA . TYR A 1 104 ? 23.999 12.058 -21.371 1.00 71.12 104 TYR A CA 1
ATOM 857 C C . TYR A 1 104 ? 23.064 12.846 -22.303 1.00 71.12 104 TYR A C 1
ATOM 859 O O . TYR A 1 104 ? 22.483 13.841 -21.882 1.00 71.12 104 TYR A O 1
ATOM 867 N N . LEU A 1 105 ? 22.864 12.381 -23.539 1.00 67.00 105 LEU A N 1
ATOM 868 C CA . LEU A 1 105 ? 21.949 13.013 -24.497 1.00 67.00 105 LEU A CA 1
ATOM 869 C C . LEU A 1 105 ? 20.487 12.928 -24.040 1.00 67.00 105 LEU A C 1
ATOM 871 O O . LEU A 1 105 ? 19.750 13.898 -24.174 1.00 67.00 105 LEU A O 1
ATOM 875 N N . GLN A 1 106 ? 20.078 11.800 -23.457 1.00 58.81 106 GLN A N 1
ATOM 876 C CA . GLN A 1 106 ? 18.716 11.596 -22.966 1.00 58.81 106 GLN A CA 1
ATOM 877 C C . GLN A 1 106 ? 18.404 12.455 -21.732 1.00 58.81 106 GLN A C 1
ATOM 879 O O . GLN A 1 106 ? 17.290 12.950 -21.598 1.00 58.81 106 GLN A O 1
ATOM 884 N N . THR A 1 107 ? 19.386 12.682 -20.854 1.00 61.44 107 THR A N 1
ATOM 885 C CA . THR A 1 107 ? 19.224 13.560 -19.683 1.00 61.44 107 THR A CA 1
ATOM 886 C C . THR A 1 107 ? 19.427 15.044 -20.023 1.00 61.44 107 THR A C 1
ATOM 888 O O . THR A 1 107 ? 18.894 15.904 -19.327 1.00 61.44 107 THR A O 1
ATOM 891 N N . GLY A 1 108 ? 20.190 15.357 -21.078 1.00 50.97 108 GLY A N 1
ATOM 892 C CA . GLY A 1 108 ? 20.475 16.722 -21.540 1.00 50.97 108 GLY A CA 1
ATOM 893 C C . GLY A 1 108 ? 19.410 17.334 -22.457 1.00 50.97 108 GLY A C 1
ATOM 894 O O . GLY A 1 108 ? 19.364 18.550 -22.596 1.00 50.97 108 GLY A O 1
ATOM 895 N N . LEU A 1 109 ? 18.529 16.522 -23.049 1.00 46.19 109 LEU A N 1
ATOM 896 C CA . LEU A 1 109 ? 17.341 16.968 -23.787 1.00 46.19 109 LEU A CA 1
ATOM 897 C C . LEU A 1 109 ? 16.115 17.046 -22.857 1.00 46.19 109 LEU A C 1
ATOM 899 O O . LEU A 1 109 ? 15.098 16.395 -23.079 1.00 46.19 109 LEU A O 1
ATOM 903 N N . LYS A 1 110 ? 16.198 17.861 -21.802 1.00 42.09 110 LYS A N 1
ATOM 904 C CA . LYS A 1 110 ? 14.998 18.517 -21.268 1.00 42.09 110 LYS A CA 1
ATOM 905 C C . LYS A 1 110 ? 14.903 19.876 -21.959 1.00 42.09 110 LYS A C 1
ATOM 907 O O . LYS A 1 110 ? 15.615 20.799 -21.574 1.00 42.09 110 LYS A O 1
ATOM 912 N N . ILE A 1 111 ? 14.099 19.940 -23.021 1.00 39.72 111 ILE A N 1
ATOM 913 C CA . ILE A 1 111 ? 13.520 21.193 -23.529 1.00 39.72 111 ILE A CA 1
ATOM 914 C C . ILE A 1 111 ? 12.216 21.405 -22.768 1.00 39.72 111 ILE A C 1
ATOM 916 O O . ILE A 1 111 ? 11.473 20.404 -22.640 1.00 39.72 111 ILE A O 1
#

Organism: NCBI:txid412755

Sequence (111 aa):
IDGNGRTARALATLILYLKGFDTKRFFALDDYYNEDRDRYYAALQTVDQKTLDTTQWLEYFCEGVAVSMNSVKDMILELSLDRRLKDKRGQIFLNEKQIRILKYLQTGLKI

Foldseek 3Di:
DPCPVVVVVVVVVVVCVVVVLDDPPQQCLVVVCVVPVPVLVVLVVVQDPVVRDNPSVVVVSVVSSVVSVVVVVVVVVVVVVVVVVCVVVDPDDDDPVRVVVVVCVVVVPPD

Radius of gyration: 20.15 Å; chains: 1; bounding box: 47×37×56 Å